Protein AF-A0A0K3AV11-F1 (afdb_monomer_lite)

Secondary structure (DSSP, 8-state):
----------TTSHHHHHHHHHHHHHHHHT-S---TT-BTTTTT--HHHHHHHHHHHHHHH-----HHHHHHT-BHHHHHHHHHHTT-----------HHHHHHHGGG----

Sequence (112 aa):
MSDQQTADVNLADADERLEIVRSVWREVLGVTDVADDVTFFDQGGDSLRLVMLVERLNQTTGRALKTIDLFRAGTVRGHSDLLRTSDNPATTGFRGTTRSDLINAARSRKPQ

pLDDT: mean 75.0, std 18.53, range [38.44, 92.88]

Radius of gyration: 15.87 Å; chains: 1; bounding box: 45×52×33 Å

Foldseek 3Di:
DDDPPPDPQPLVDLVSLLVLLQVLLCVLLVDDGFDQFDFSVNSVDDLVSLVVSQVSSCVVLVFNDDSVQCVVLRGSSSSSVCSVVRPDPDDDDPDDDDPVVVVVVVVPDDDD

Structure (mmCIF, N/CA/C/O backbone):
data_AF-A0A0K3AV11-F1
#
_entry.id   AF-A0A0K3AV11-F1
#
loop_
_atom_site.group_PDB
_atom_site.id
_atom_site.type_symbol
_atom_site.label_atom_id
_atom_site.label_alt_id
_atom_site.label_comp_id
_atom_site.label_asym_id
_atom_site.label_entity_id
_atom_site.label_seq_id
_atom_site.pdbx_PDB_ins_code
_atom_site.Cartn_x
_atom_site.Cartn_y
_atom_site.Cartn_z
_atom_site.occupancy
_atom_site.B_iso_or_equiv
_atom_site.auth_seq_id
_atom_site.auth_comp_id
_atom_site.auth_asym_id
_atom_site.auth_atom_id
_atom_site.pdbx_PDB_model_num
ATOM 1 N N . MET A 1 1 ? -23.588 17.726 -3.595 1.00 40.09 1 MET A N 1
ATOM 2 C CA . MET A 1 1 ? -23.330 16.335 -4.017 1.00 40.09 1 MET A CA 1
ATOM 3 C C . MET A 1 1 ? -22.040 15.930 -3.339 1.00 40.09 1 MET A C 1
ATOM 5 O O . MET A 1 1 ? -20.997 16.429 -3.726 1.00 40.09 1 MET A O 1
ATOM 9 N N . SER A 1 2 ? -22.180 15.484 -2.093 1.00 38.44 2 SER A N 1
ATOM 10 C CA . SER A 1 2 ? -22.071 14.070 -1.676 1.00 38.44 2 SER A CA 1
ATOM 11 C C . SER A 1 2 ? -20.632 13.863 -1.208 1.00 38.44 2 SER A C 1
ATOM 13 O O . SER A 1 2 ? -19.719 13.849 -2.016 1.00 38.44 2 SER A O 1
ATOM 15 N N . ASP A 1 3 ? -20.360 14.123 0.064 1.00 43.59 3 ASP A N 1
ATOM 16 C CA . ASP A 1 3 ? -20.477 13.172 1.182 1.00 43.59 3 ASP A CA 1
ATOM 17 C C . ASP A 1 3 ? -19.037 12.948 1.662 1.00 43.59 3 ASP A C 1
ATOM 19 O O . ASP A 1 3 ? -18.346 12.026 1.246 1.00 43.59 3 ASP A O 1
ATOM 23 N N . GLN A 1 4 ? -18.514 13.903 2.441 1.00 42.25 4 GLN A N 1
ATOM 24 C CA . GLN A 1 4 ? -17.277 13.677 3.188 1.00 42.25 4 GLN A CA 1
ATOM 25 C C . GLN A 1 4 ? -17.639 12.825 4.403 1.00 42.25 4 GLN A C 1
ATOM 27 O O . GLN A 1 4 ? -17.677 13.309 5.533 1.00 42.25 4 GLN A O 1
ATOM 32 N N . GLN A 1 5 ? -17.949 11.555 4.140 1.00 46.00 5 GLN A N 1
ATOM 33 C CA . GLN A 1 5 ? -17.945 10.512 5.145 1.00 46.00 5 GLN A CA 1
ATOM 34 C C . GLN A 1 5 ? -16.522 10.467 5.705 1.00 46.00 5 GLN A C 1
ATOM 36 O O . GLN A 1 5 ? -15.588 9.986 5.065 1.00 46.00 5 GLN A O 1
ATOM 41 N N . THR A 1 6 ? -16.336 10.999 6.909 1.00 45.69 6 THR A N 1
ATOM 42 C CA . THR A 1 6 ? -15.333 10.491 7.844 1.00 45.69 6 THR A CA 1
ATOM 43 C C . THR A 1 6 ? -15.644 9.012 8.049 1.00 45.69 6 THR A C 1
ATOM 45 O O . THR A 1 6 ? -16.402 8.648 8.946 1.00 45.69 6 THR A O 1
ATOM 48 N N . ALA A 1 7 ? -15.163 8.182 7.127 1.00 54.41 7 ALA A N 1
ATOM 49 C CA . ALA A 1 7 ? -15.247 6.743 7.211 1.00 54.41 7 ALA A CA 1
ATOM 50 C C . ALA A 1 7 ? -14.347 6.334 8.375 1.00 54.41 7 ALA A C 1
ATOM 52 O O . ALA A 1 7 ? -13.122 6.447 8.306 1.00 54.41 7 ALA A O 1
ATOM 53 N N . ASP A 1 8 ? -14.972 5.926 9.477 1.00 62.41 8 ASP A N 1
ATOM 54 C CA . ASP A 1 8 ? -14.365 4.924 10.340 1.00 62.41 8 ASP A CA 1
ATOM 55 C C . ASP A 1 8 ? -13.878 3.814 9.409 1.00 62.41 8 ASP A C 1
ATOM 57 O O . ASP A 1 8 ? -14.685 3.234 8.686 1.00 62.41 8 ASP A O 1
ATOM 61 N N . VAL A 1 9 ? -12.559 3.652 9.301 1.00 72.50 9 VAL A N 1
ATOM 62 C CA . VAL A 1 9 ? -11.947 2.745 8.330 1.00 72.50 9 VAL A CA 1
ATOM 63 C C . VAL A 1 9 ? -12.465 1.342 8.632 1.00 72.50 9 VAL A C 1
ATOM 65 O O . VAL A 1 9 ? -11.999 0.698 9.577 1.00 72.50 9 VAL A O 1
ATOM 68 N N . ASN A 1 10 ? -13.424 0.853 7.846 1.00 81.81 10 ASN A N 1
ATOM 69 C CA . ASN A 1 10 ? -14.070 -0.413 8.135 1.00 81.81 10 ASN A CA 1
ATOM 70 C C . ASN A 1 10 ? -13.240 -1.547 7.535 1.00 81.81 10 ASN A C 1
ATOM 72 O O . ASN A 1 10 ? -13.455 -2.051 6.434 1.00 81.81 10 ASN A O 1
ATOM 76 N N . LEU A 1 11 ? -12.253 -1.975 8.318 1.00 81.25 11 LEU A N 1
ATOM 77 C CA . LEU A 1 11 ? -11.363 -3.071 7.955 1.00 81.25 11 LEU A CA 1
ATOM 78 C C . LEU A 1 11 ? -12.056 -4.446 7.982 1.00 81.25 11 LEU A C 1
ATOM 80 O O . LEU A 1 11 ? -11.400 -5.437 7.659 1.00 81.25 11 LEU A O 1
ATOM 84 N N . ALA A 1 12 ? -13.334 -4.562 8.358 1.00 84.19 12 ALA A N 1
ATOM 85 C CA . ALA A 1 12 ? -14.055 -5.836 8.302 1.00 84.19 12 ALA A CA 1
ATOM 86 C C . ALA A 1 12 ? -14.442 -6.204 6.859 1.00 84.19 12 ALA A C 1
ATOM 88 O O . ALA A 1 12 ? -14.315 -7.368 6.459 1.00 84.19 12 ALA A O 1
ATOM 89 N N . ASP A 1 13 ? -14.797 -5.210 6.047 1.00 89.19 13 ASP A N 1
ATOM 90 C CA . ASP A 1 13 ? -15.214 -5.391 4.660 1.00 89.19 13 ASP A CA 1
ATOM 91 C C . ASP A 1 13 ? -14.023 -5.612 3.720 1.00 89.19 13 ASP A C 1
ATOM 93 O O . ASP A 1 13 ? -13.001 -4.925 3.771 1.00 89.19 13 ASP A O 1
ATOM 97 N N . ALA A 1 14 ? -14.124 -6.634 2.866 1.00 88.12 14 ALA A N 1
ATOM 98 C CA . ALA A 1 14 ? -13.036 -7.005 1.963 1.00 88.12 14 ALA A CA 1
ATOM 99 C C . ALA A 1 14 ? -12.815 -5.961 0.867 1.00 88.12 14 ALA A C 1
ATOM 101 O O . ALA A 1 14 ? -11.671 -5.575 0.628 1.00 88.12 14 ALA A O 1
ATOM 102 N N . ASP A 1 15 ? -13.895 -5.484 0.255 1.00 89.75 15 ASP A N 1
ATOM 103 C CA . ASP A 1 15 ? -13.861 -4.441 -0.766 1.00 89.75 15 ASP A CA 1
ATOM 104 C C . ASP A 1 15 ? -13.268 -3.135 -0.228 1.00 89.75 15 ASP A C 1
ATOM 106 O O . ASP A 1 15 ? -12.450 -2.511 -0.897 1.00 89.75 15 ASP A O 1
ATOM 110 N N . GLU A 1 16 ? -13.582 -2.765 1.015 1.00 89.56 16 GLU A N 1
ATOM 111 C CA . GLU A 1 16 ? -13.051 -1.542 1.619 1.00 89.56 16 GLU A CA 1
ATOM 112 C C . GLU A 1 16 ? -11.541 -1.636 1.873 1.00 89.56 16 GLU A C 1
ATOM 114 O O . GLU A 1 16 ? -10.783 -0.738 1.502 1.00 89.56 16 GLU A O 1
ATOM 119 N N . ARG A 1 17 ? -11.058 -2.771 2.401 1.00 90.50 17 ARG A N 1
ATOM 120 C CA . ARG A 1 17 ? -9.610 -3.016 2.524 1.00 90.50 17 ARG A CA 1
ATOM 121 C C . ARG A 1 17 ? -8.905 -3.001 1.171 1.00 90.50 17 ARG A C 1
ATOM 123 O O . ARG A 1 17 ? -7.790 -2.486 1.082 1.00 90.50 17 ARG A O 1
ATOM 130 N N . LEU A 1 18 ? -9.519 -3.582 0.139 1.00 92.31 18 LEU A N 1
ATOM 131 C CA . LEU A 1 18 ? -8.970 -3.566 -1.217 1.00 92.31 18 LEU A CA 1
ATOM 132 C C . LEU A 1 18 ? -8.857 -2.134 -1.737 1.00 92.31 18 LEU A C 1
ATOM 134 O O . LEU A 1 18 ? -7.788 -1.756 -2.208 1.00 92.31 18 LEU A O 1
ATOM 138 N N . GLU A 1 19 ? -9.900 -1.320 -1.588 1.00 91.31 19 GLU A N 1
ATOM 139 C CA . GLU A 1 19 ? -9.894 0.081 -2.014 1.00 91.31 19 GLU A CA 1
ATOM 140 C C . GLU A 1 19 ? -8.824 0.910 -1.298 1.00 91.31 19 GLU A C 1
ATOM 142 O O . GLU A 1 19 ? -8.105 1.673 -1.948 1.00 91.31 19 GLU A O 1
ATOM 147 N N . ILE A 1 20 ? -8.638 0.709 0.010 1.00 91.38 20 ILE A N 1
ATOM 148 C CA . ILE A 1 20 ? -7.565 1.362 0.774 1.00 91.38 20 ILE A CA 1
ATOM 149 C C . ILE A 1 20 ? -6.200 0.994 0.190 1.00 91.38 20 ILE A C 1
ATOM 151 O O . ILE A 1 20 ? -5.392 1.875 -0.112 1.00 91.38 20 ILE A O 1
ATOM 155 N N . VAL A 1 21 ? -5.940 -0.300 -0.019 1.00 91.81 21 VAL A N 1
ATOM 156 C CA . VAL A 1 21 ? -4.666 -0.762 -0.587 1.00 91.81 21 VAL A CA 1
ATOM 157 C C . VAL A 1 21 ? -4.469 -0.216 -2.001 1.00 91.81 21 VAL A C 1
ATOM 159 O O . VAL A 1 21 ? -3.398 0.321 -2.285 1.00 91.81 21 VAL A O 1
ATOM 162 N N . ARG A 1 22 ? -5.487 -0.289 -2.869 1.00 92.88 22 ARG A N 1
ATOM 163 C CA . ARG A 1 22 ? -5.445 0.253 -4.237 1.00 92.88 22 ARG A CA 1
ATOM 164 C C . ARG A 1 22 ? -5.145 1.749 -4.223 1.00 92.88 22 ARG A C 1
ATOM 166 O O . ARG A 1 22 ? -4.305 2.195 -4.997 1.00 92.88 22 ARG A O 1
ATOM 173 N N . SER A 1 23 ? -5.779 2.520 -3.338 1.00 91.69 23 SER A N 1
ATOM 174 C CA . SER A 1 23 ? -5.536 3.961 -3.216 1.00 91.69 23 SER A CA 1
ATOM 175 C C . SER A 1 23 ? -4.080 4.257 -2.869 1.00 91.69 23 SER A C 1
ATOM 177 O O . SER A 1 23 ? -3.425 5.025 -3.574 1.00 91.69 23 SER A O 1
ATOM 179 N N . VAL A 1 24 ? -3.531 3.585 -1.853 1.00 92.06 24 VAL A N 1
ATOM 180 C CA . VAL A 1 24 ? -2.135 3.805 -1.454 1.00 92.06 24 VAL A CA 1
ATOM 181 C C . VAL A 1 24 ? -1.163 3.336 -2.543 1.00 92.06 24 VAL A C 1
ATOM 183 O O . VAL A 1 24 ? -0.159 3.999 -2.798 1.00 92.06 24 VAL A O 1
ATOM 186 N N . TRP A 1 25 ? -1.459 2.235 -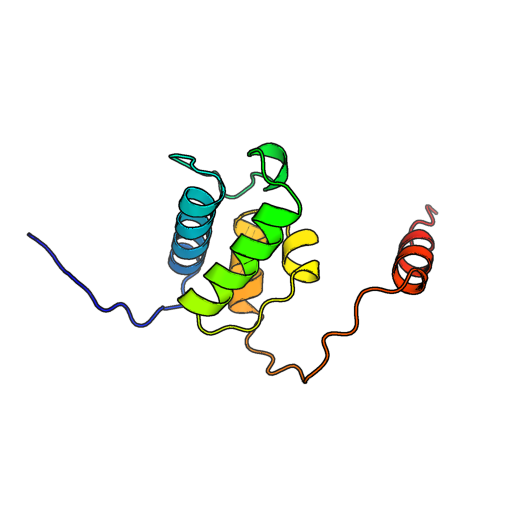3.240 1.00 92.31 25 TRP A N 1
ATOM 187 C CA . TRP A 1 25 ? -0.665 1.792 -4.390 1.00 92.31 25 TRP A CA 1
ATOM 188 C C . TRP A 1 25 ? -0.651 2.829 -5.511 1.00 92.31 25 TRP A C 1
ATOM 190 O O . TRP A 1 25 ? 0.423 3.141 -6.023 1.00 92.31 25 TRP A O 1
ATOM 200 N N . ARG A 1 26 ? -1.812 3.397 -5.860 1.00 91.62 26 ARG A N 1
ATOM 201 C CA . ARG A 1 26 ? -1.930 4.459 -6.870 1.00 91.62 26 ARG A CA 1
ATOM 202 C C . ARG A 1 26 ? -1.074 5.670 -6.507 1.00 91.62 26 ARG A C 1
ATOM 204 O O . ARG A 1 26 ? -0.350 6.179 -7.357 1.00 91.62 26 ARG A O 1
ATOM 211 N N . GLU A 1 27 ? -1.074 6.076 -5.240 1.00 89.94 27 GLU A N 1
ATOM 212 C CA . GLU A 1 27 ? -0.248 7.188 -4.754 1.00 89.94 27 GLU A CA 1
ATOM 213 C C . GLU A 1 27 ? 1.260 6.892 -4.775 1.00 89.94 27 GLU A C 1
ATOM 215 O O . GLU A 1 27 ? 2.055 7.761 -5.128 1.00 89.94 27 GLU A O 1
ATOM 220 N N . VAL A 1 28 ? 1.672 5.680 -4.393 1.00 90.69 28 VAL A N 1
ATOM 221 C CA . VAL A 1 28 ? 3.093 5.299 -4.287 1.00 90.69 28 VAL A CA 1
ATOM 222 C C . VAL A 1 28 ? 3.715 4.997 -5.652 1.00 90.69 28 VAL A C 1
ATOM 224 O O . VAL A 1 28 ? 4.874 5.338 -5.902 1.00 90.69 28 VAL A O 1
ATOM 227 N N . LEU A 1 29 ? 2.963 4.333 -6.528 1.00 88.50 29 LEU A N 1
ATOM 228 C CA . LEU A 1 29 ? 3.411 3.946 -7.866 1.00 88.50 29 LEU A CA 1
ATOM 229 C C . LEU A 1 29 ? 3.137 5.038 -8.908 1.00 88.50 29 LEU A C 1
ATOM 231 O O . LEU A 1 29 ? 3.769 5.039 -9.960 1.00 88.50 29 LEU A O 1
ATOM 235 N N . GLY A 1 30 ? 2.232 5.978 -8.620 1.00 88.31 30 GLY A N 1
ATOM 236 C CA . GLY A 1 30 ? 1.823 7.021 -9.562 1.00 88.31 30 GLY A CA 1
ATOM 237 C C . GLY A 1 30 ? 0.981 6.484 -10.723 1.00 88.31 30 GLY A C 1
ATOM 238 O O . GLY A 1 30 ? 1.058 7.015 -11.829 1.00 88.31 30 GLY A O 1
ATOM 239 N N . VAL A 1 31 ? 0.210 5.418 -10.492 1.00 87.94 31 VAL A N 1
ATOM 240 C CA . VAL A 1 31 ? -0.628 4.753 -11.505 1.00 87.94 31 VAL A CA 1
ATOM 241 C C . VAL A 1 31 ? -2.105 5.096 -11.322 1.00 87.94 31 VAL A C 1
ATOM 243 O O . VAL A 1 31 ? -2.546 5.439 -10.226 1.00 87.94 31 VAL A O 1
ATOM 246 N N . THR A 1 32 ? -2.883 5.014 -12.403 1.00 83.31 32 THR A N 1
ATOM 247 C CA . THR A 1 32 ? -4.313 5.371 -12.393 1.00 83.31 32 THR A CA 1
ATOM 248 C C . THR A 1 32 ? -5.206 4.235 -11.906 1.00 83.31 32 THR A C 1
ATOM 250 O O . THR A 1 32 ? -6.216 4.507 -11.266 1.00 83.31 32 THR A O 1
ATOM 253 N N . ASP A 1 33 ? -4.833 2.985 -12.179 1.00 82.94 33 ASP A N 1
ATOM 254 C CA . ASP A 1 33 ? -5.591 1.791 -11.802 1.00 82.94 33 ASP A CA 1
ATOM 255 C C . ASP A 1 33 ? -4.638 0.642 -11.446 1.00 82.94 33 ASP A C 1
ATOM 257 O O . ASP A 1 33 ? -3.514 0.590 -11.951 1.00 82.94 33 ASP A O 1
ATOM 261 N N . VAL A 1 34 ? -5.072 -0.245 -10.549 1.00 87.94 34 VAL A N 1
ATOM 262 C CA . VAL A 1 34 ? -4.301 -1.406 -10.089 1.00 87.94 34 VAL A CA 1
ATOM 263 C C . VAL A 1 34 ? -5.242 -2.593 -9.936 1.00 87.94 34 VAL A C 1
ATOM 265 O O . VAL A 1 34 ? -6.204 -2.533 -9.173 1.00 87.94 34 VAL A O 1
ATOM 268 N N . ALA A 1 35 ? -4.914 -3.697 -10.607 1.00 88.19 35 ALA A N 1
ATOM 269 C CA . ALA A 1 35 ? -5.650 -4.949 -10.477 1.00 88.19 35 ALA A CA 1
ATOM 270 C C . ALA A 1 35 ? -5.336 -5.683 -9.159 1.00 88.19 35 ALA A C 1
ATOM 272 O O . ALA A 1 35 ? -4.239 -5.606 -8.616 1.00 88.19 35 ALA A O 1
ATOM 273 N N . ASP A 1 36 ? -6.284 -6.477 -8.674 1.00 87.44 36 ASP A N 1
ATOM 274 C CA . ASP A 1 36 ? -6.198 -7.135 -7.359 1.00 87.44 36 ASP A CA 1
ATOM 275 C C . ASP A 1 36 ? -5.119 -8.212 -7.262 1.00 87.44 36 ASP A C 1
ATOM 277 O O . ASP A 1 36 ? -4.508 -8.443 -6.212 1.00 87.44 36 ASP A O 1
ATOM 281 N N . ASP A 1 37 ? -4.904 -8.873 -8.390 1.00 86.25 37 ASP A N 1
ATOM 282 C CA . ASP A 1 37 ? -4.036 -10.031 -8.546 1.00 86.25 37 ASP A CA 1
ATOM 283 C C . ASP A 1 37 ? -2.681 -9.650 -9.169 1.00 86.25 37 ASP A C 1
ATOM 285 O O . ASP A 1 37 ? -1.856 -10.519 -9.453 1.00 86.25 37 ASP A O 1
ATOM 289 N N . VAL A 1 38 ? -2.423 -8.348 -9.358 1.00 86.94 38 VAL A N 1
ATOM 290 C CA . VAL A 1 38 ? -1.144 -7.857 -9.877 1.00 86.94 38 VAL A CA 1
ATOM 291 C C . VAL A 1 38 ? -0.096 -7.768 -8.779 1.00 86.94 38 VAL A C 1
ATOM 293 O O . VAL A 1 38 ? -0.398 -7.473 -7.621 1.00 86.94 38 VAL A O 1
ATOM 296 N N . THR A 1 39 ? 1.159 -8.005 -9.152 1.00 86.19 39 THR A N 1
ATOM 297 C CA . THR A 1 39 ? 2.277 -7.931 -8.209 1.00 86.19 39 THR A CA 1
ATOM 298 C C . THR A 1 39 ? 2.842 -6.511 -8.165 1.00 86.19 39 THR A C 1
ATOM 300 O O . THR A 1 39 ? 2.980 -5.867 -9.201 1.00 86.19 39 THR A O 1
ATOM 303 N N . PHE A 1 40 ? 3.248 -6.035 -6.988 1.00 85.62 40 PHE A N 1
ATOM 304 C CA . PHE A 1 40 ? 3.791 -4.684 -6.792 1.00 85.62 40 PHE A CA 1
ATOM 305 C C . PHE A 1 40 ? 4.984 -4.392 -7.710 1.00 85.62 40 PHE A C 1
ATOM 307 O O . PHE A 1 40 ? 5.074 -3.327 -8.313 1.00 85.62 40 PHE A O 1
ATOM 314 N N . PHE A 1 41 ? 5.872 -5.374 -7.865 1.00 84.06 41 PHE A N 1
ATOM 315 C CA . PHE A 1 41 ? 7.056 -5.271 -8.720 1.00 84.06 41 PHE A CA 1
ATOM 316 C C . PHE A 1 41 ? 6.719 -5.218 -10.215 1.00 84.06 41 PHE A C 1
ATOM 318 O O . PHE A 1 41 ? 7.434 -4.572 -10.976 1.00 84.06 41 PHE A O 1
ATOM 325 N N . ASP A 1 42 ? 5.625 -5.859 -10.631 1.00 84.25 42 ASP A N 1
ATOM 326 C CA . ASP A 1 42 ? 5.157 -5.849 -12.023 1.00 84.25 42 ASP A CA 1
ATOM 327 C C . ASP A 1 42 ? 4.610 -4.466 -12.416 1.00 84.25 42 ASP A C 1
ATOM 329 O O . ASP A 1 42 ? 4.794 -4.003 -13.536 1.00 84.25 42 ASP A O 1
ATOM 333 N N . GLN A 1 43 ? 4.045 -3.743 -11.445 1.00 84.62 43 GLN A N 1
ATOM 334 C CA . GLN A 1 43 ? 3.571 -2.364 -11.601 1.00 84.62 43 GLN A CA 1
ATOM 335 C C . GLN A 1 43 ? 4.677 -1.301 -11.451 1.00 84.62 43 GLN A C 1
ATOM 337 O O . GLN A 1 43 ? 4.388 -0.117 -11.294 1.00 84.62 43 GLN A O 1
ATOM 342 N N . GLY A 1 44 ? 5.956 -1.695 -11.483 1.00 80.50 44 GLY A N 1
ATOM 343 C CA . GLY A 1 44 ? 7.089 -0.768 -11.348 1.00 80.50 44 GLY A CA 1
ATOM 344 C C . GLY A 1 44 ? 7.438 -0.400 -9.900 1.00 80.50 44 GLY A C 1
ATOM 345 O O . GLY A 1 44 ? 8.132 0.595 -9.645 1.00 80.50 44 GLY A O 1
ATOM 346 N N . GLY A 1 45 ? 6.957 -1.195 -8.945 1.00 83.50 45 GLY A N 1
AT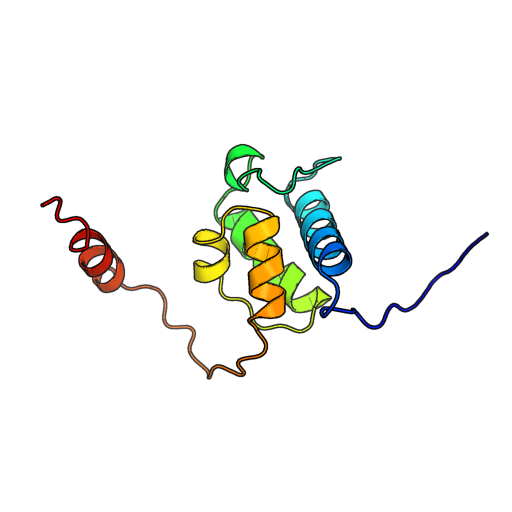OM 347 C CA . GLY A 1 45 ? 7.334 -1.110 -7.545 1.00 83.50 45 GLY A CA 1
ATOM 348 C C . GLY A 1 45 ? 8.761 -1.595 -7.294 1.00 83.50 45 GLY A C 1
ATOM 349 O O . GLY A 1 45 ? 9.227 -2.575 -7.869 1.00 83.50 45 GLY A O 1
ATOM 350 N N . ASP A 1 46 ? 9.456 -0.914 -6.392 1.00 85.88 46 ASP A N 1
ATOM 351 C CA . ASP A 1 46 ? 10.805 -1.252 -5.945 1.00 85.88 46 ASP A CA 1
ATOM 352 C C . ASP A 1 46 ? 10.871 -1.273 -4.411 1.00 85.88 46 ASP A C 1
ATOM 354 O O . ASP A 1 46 ? 9.908 -0.922 -3.726 1.00 85.88 46 ASP A O 1
ATOM 358 N N . SER A 1 47 ? 12.008 -1.689 -3.853 1.00 84.00 47 SER A N 1
ATOM 359 C CA . SER A 1 47 ? 12.185 -1.816 -2.402 1.00 84.00 47 SER A CA 1
ATOM 360 C C . SER A 1 47 ? 11.922 -0.518 -1.631 1.00 84.00 47 SER A C 1
ATOM 362 O O . SER A 1 47 ? 11.382 -0.578 -0.529 1.00 84.00 47 SER A O 1
ATOM 364 N N . LEU A 1 48 ? 12.278 0.649 -2.180 1.00 87.38 48 LEU A N 1
ATOM 365 C CA . LEU A 1 48 ? 12.043 1.941 -1.531 1.00 87.38 48 LEU A CA 1
ATOM 366 C C . LEU A 1 48 ? 10.551 2.276 -1.539 1.00 87.38 48 LEU A C 1
ATOM 368 O O . LEU A 1 48 ? 9.992 2.634 -0.502 1.00 87.38 48 LEU A O 1
ATOM 372 N N . ARG A 1 49 ? 9.888 2.090 -2.684 1.00 89.12 49 ARG A N 1
ATOM 373 C CA . ARG A 1 49 ? 8.434 2.272 -2.793 1.00 89.12 49 ARG A CA 1
ATOM 374 C C . ARG A 1 49 ? 7.663 1.311 -1.894 1.00 89.12 49 ARG A C 1
ATOM 376 O O . ARG A 1 49 ? 6.661 1.705 -1.310 1.00 89.12 49 ARG A O 1
ATOM 383 N N . LEU A 1 50 ? 8.147 0.083 -1.718 1.00 86.06 50 LEU A N 1
ATOM 384 C CA . LEU A 1 50 ? 7.536 -0.878 -0.803 1.00 86.06 50 LEU A CA 1
ATOM 385 C C . LEU A 1 50 ? 7.615 -0.396 0.653 1.00 86.06 50 LEU A C 1
ATOM 387 O O . LEU A 1 50 ? 6.641 -0.508 1.389 1.00 86.06 50 LEU A O 1
ATOM 391 N N . VAL A 1 51 ? 8.744 0.182 1.072 1.00 87.75 51 VAL A N 1
ATOM 392 C CA . VAL A 1 51 ? 8.876 0.783 2.411 1.00 87.75 51 VAL A CA 1
ATOM 393 C C . VAL A 1 51 ? 7.904 1.955 2.582 1.00 87.75 51 VAL A C 1
ATOM 395 O O . VAL A 1 51 ? 7.206 2.018 3.593 1.00 87.75 51 VAL A O 1
ATOM 398 N N . MET A 1 52 ? 7.787 2.829 1.577 1.00 90.31 52 MET A N 1
ATOM 399 C CA . MET A 1 52 ? 6.820 3.937 1.586 1.00 90.31 52 MET A CA 1
ATOM 400 C C . MET A 1 52 ? 5.366 3.446 1.645 1.00 90.31 52 MET A C 1
ATOM 402 O O . MET A 1 52 ? 4.542 4.034 2.344 1.00 90.31 52 MET A O 1
ATOM 406 N N . LEU A 1 53 ? 5.052 2.354 0.942 1.00 90.62 53 LEU A N 1
ATOM 407 C CA . LEU A 1 53 ? 3.738 1.714 0.962 1.00 90.62 53 LEU A CA 1
ATOM 408 C C . LEU A 1 53 ? 3.375 1.221 2.369 1.00 90.62 53 LEU A C 1
ATOM 410 O O . LEU A 1 53 ? 2.274 1.497 2.838 1.00 90.62 53 LEU A O 1
ATOM 414 N N . VAL A 1 54 ? 4.298 0.536 3.056 1.00 89.31 54 VAL A N 1
ATOM 415 C CA . VAL A 1 54 ? 4.096 0.074 4.444 1.00 89.31 54 VAL A CA 1
ATOM 416 C C . VAL A 1 54 ? 3.791 1.249 5.363 1.00 89.31 54 VAL A C 1
ATOM 418 O O . VAL A 1 54 ? 2.838 1.203 6.136 1.00 89.31 54 VAL A O 1
ATOM 421 N N . GLU A 1 55 ? 4.597 2.304 5.279 1.00 89.38 55 GLU A N 1
ATOM 422 C CA . GLU A 1 55 ? 4.468 3.4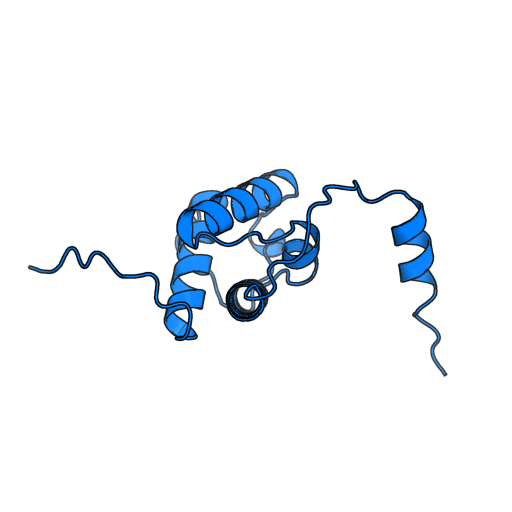64 6.155 1.00 89.38 55 GLU A CA 1
ATOM 423 C C . GLU A 1 55 ? 3.131 4.186 5.953 1.00 89.38 55 GLU A C 1
ATOM 425 O O . GLU A 1 55 ? 2.488 4.580 6.926 1.00 89.38 55 GLU A O 1
ATOM 430 N N . ARG A 1 56 ? 2.674 4.307 4.702 1.00 90.56 56 ARG A N 1
ATOM 431 C CA . ARG A 1 56 ? 1.371 4.899 4.378 1.00 90.56 56 ARG A CA 1
ATOM 432 C C . ARG A 1 56 ? 0.207 4.026 4.820 1.00 90.56 56 ARG A C 1
ATOM 434 O O . ARG A 1 56 ? -0.699 4.539 5.462 1.00 90.56 56 ARG A O 1
ATOM 441 N N . LEU A 1 57 ? 0.244 2.721 4.548 1.00 89.94 57 LEU A N 1
ATOM 442 C CA . LEU A 1 57 ? -0.803 1.803 5.006 1.00 89.94 57 LEU A CA 1
ATOM 443 C C . LEU A 1 57 ? -0.937 1.836 6.530 1.00 89.94 57 LEU A C 1
ATOM 445 O O . LEU A 1 57 ? -2.045 1.957 7.039 1.00 89.94 57 LEU A O 1
ATOM 449 N N . ASN A 1 58 ? 0.184 1.824 7.254 1.00 88.75 58 ASN A N 1
ATOM 450 C CA . ASN A 1 58 ? 0.190 1.920 8.711 1.00 88.75 58 ASN A CA 1
ATOM 451 C C . ASN A 1 58 ? -0.435 3.227 9.216 1.00 88.75 58 ASN A C 1
ATOM 453 O O . ASN A 1 58 ? -1.203 3.201 10.175 1.00 88.75 58 ASN A O 1
ATOM 457 N N . GLN A 1 59 ? -0.147 4.357 8.563 1.00 87.44 59 GLN A N 1
ATOM 458 C CA . GLN A 1 59 ? -0.745 5.654 8.898 1.00 87.44 59 GLN A CA 1
ATOM 459 C C . GLN A 1 59 ? -2.245 5.707 8.587 1.00 87.44 59 GLN A C 1
ATOM 461 O O . GLN A 1 59 ? -3.012 6.213 9.401 1.00 87.44 59 GLN A O 1
ATOM 466 N N . THR A 1 60 ? -2.671 5.172 7.441 1.00 87.56 60 THR A N 1
ATOM 467 C CA . THR A 1 60 ? -4.075 5.193 7.011 1.00 87.56 60 THR A CA 1
ATOM 468 C C . THR A 1 60 ? -4.945 4.260 7.845 1.00 87.56 60 THR A C 1
ATOM 470 O O . THR A 1 60 ? -6.050 4.630 8.221 1.00 87.56 60 THR A O 1
ATOM 473 N N . THR A 1 61 ? -4.467 3.050 8.147 1.00 85.25 61 THR A N 1
ATOM 474 C CA . THR A 1 61 ? -5.270 2.035 8.845 1.00 85.25 61 THR A CA 1
ATOM 475 C C . THR A 1 61 ? -4.994 1.969 10.345 1.00 85.25 61 THR A C 1
ATOM 477 O O . THR A 1 61 ? -5.611 1.161 11.036 1.00 85.25 61 THR A O 1
ATOM 480 N N . GLY A 1 62 ? -4.011 2.722 10.851 1.00 84.12 62 GLY A N 1
ATOM 481 C CA . GLY A 1 62 ? -3.559 2.647 12.245 1.00 84.12 62 GLY A CA 1
ATOM 482 C C . GLY A 1 62 ? -2.970 1.285 12.638 1.00 84.12 62 GLY A C 1
ATOM 483 O O . GLY A 1 62 ? -2.929 0.947 13.820 1.00 84.12 62 GLY A O 1
ATOM 484 N N . ARG A 1 63 ? -2.554 0.467 11.660 1.00 83.12 63 ARG A N 1
ATOM 485 C CA . ARG A 1 63 ? -2.004 -0.882 11.887 1.00 83.12 63 ARG A CA 1
ATOM 486 C C . ARG A 1 63 ? -0.475 -0.846 11.883 1.00 83.12 63 ARG A C 1
ATOM 488 O O . ARG A 1 63 ? 0.139 0.105 11.415 1.00 83.12 63 ARG A O 1
ATOM 495 N N . ALA A 1 64 ? 0.142 -1.907 12.398 1.00 82.56 64 ALA A N 1
ATOM 496 C CA . ALA A 1 64 ? 1.594 -2.084 12.413 1.00 82.56 64 ALA A CA 1
ATOM 497 C C . ALA A 1 64 ? 2.016 -3.219 11.465 1.00 82.56 64 ALA A C 1
ATOM 499 O O . ALA A 1 64 ? 2.465 -4.282 11.897 1.00 82.56 64 ALA A O 1
ATOM 500 N N . LEU A 1 65 ? 1.847 -3.006 10.159 1.00 84.94 65 LEU A N 1
ATOM 501 C CA . LEU A 1 65 ? 2.289 -3.945 9.131 1.00 84.94 65 LEU A CA 1
ATOM 502 C C . LEU A 1 65 ? 3.816 -3.983 9.052 1.00 84.94 65 LEU A C 1
ATOM 504 O O . LEU A 1 65 ? 4.489 -2.953 9.171 1.00 84.94 65 LEU A O 1
ATOM 508 N N . LYS A 1 66 ? 4.368 -5.171 8.790 1.00 83.75 66 LYS A N 1
ATOM 509 C CA . LYS A 1 66 ? 5.806 -5.360 8.574 1.00 83.75 66 LYS A CA 1
ATOM 510 C C . LYS A 1 66 ? 6.110 -5.394 7.085 1.00 83.75 66 LYS A C 1
ATOM 512 O O . LYS A 1 66 ? 5.437 -6.073 6.315 1.00 83.75 66 LYS A O 1
ATOM 517 N N . THR A 1 67 ? 7.213 -4.764 6.689 1.00 84.56 67 THR A N 1
ATOM 518 C CA . THR A 1 67 ? 7.690 -4.775 5.297 1.00 84.56 67 THR A CA 1
ATOM 519 C C . THR A 1 67 ? 7.888 -6.187 4.749 1.00 84.56 67 THR A C 1
ATOM 521 O O . THR A 1 67 ? 7.600 -6.431 3.583 1.00 84.56 67 THR A O 1
ATOM 524 N N . ILE A 1 68 ? 8.336 -7.134 5.582 1.00 82.94 68 ILE A N 1
ATOM 525 C CA . ILE A 1 68 ? 8.522 -8.529 5.163 1.00 82.94 68 ILE A CA 1
ATOM 526 C C . ILE A 1 68 ? 7.198 -9.222 4.819 1.00 82.94 68 ILE A C 1
ATOM 528 O O . ILE A 1 68 ? 7.175 -10.059 3.920 1.00 82.94 68 ILE A O 1
ATOM 532 N N . ASP A 1 69 ? 6.107 -8.864 5.497 1.00 86.25 69 ASP A N 1
ATOM 533 C CA . ASP A 1 69 ? 4.790 -9.442 5.241 1.00 86.25 69 ASP A CA 1
ATOM 534 C C . ASP A 1 69 ? 4.239 -8.908 3.918 1.00 86.25 69 ASP A C 1
ATOM 536 O O . ASP A 1 69 ? 3.824 -9.701 3.077 1.00 86.25 69 ASP A O 1
ATOM 540 N N . LEU A 1 70 ? 4.355 -7.597 3.666 1.00 84.94 70 LEU A N 1
ATOM 541 C CA . LEU A 1 70 ? 3.993 -6.996 2.373 1.00 84.94 70 LEU A CA 1
ATOM 542 C C . LEU A 1 70 ? 4.835 -7.555 1.222 1.00 84.94 70 LEU A C 1
ATOM 544 O O . LEU A 1 70 ? 4.316 -7.850 0.150 1.00 84.94 70 LEU A O 1
ATOM 548 N N . PHE A 1 71 ? 6.137 -7.750 1.450 1.00 84.75 71 PHE A N 1
ATOM 549 C CA . PHE A 1 71 ? 7.021 -8.351 0.453 1.00 84.75 71 PHE A CA 1
ATOM 550 C C . PHE A 1 71 ? 6.592 -9.782 0.096 1.00 84.75 71 PHE A C 1
ATOM 552 O O . PHE A 1 71 ? 6.622 -10.163 -1.072 1.00 84.75 71 PHE A O 1
ATOM 559 N N . ARG A 1 72 ? 6.186 -10.584 1.093 1.00 83.81 72 ARG A N 1
ATOM 560 C CA . ARG A 1 72 ? 5.667 -11.946 0.876 1.00 83.81 72 ARG A CA 1
ATOM 561 C C . ARG A 1 72 ? 4.315 -11.924 0.171 1.00 83.81 72 ARG A C 1
ATOM 563 O O . ARG A 1 72 ? 4.086 -12.721 -0.734 1.00 83.81 72 ARG A O 1
ATOM 570 N N . ALA A 1 73 ? 3.437 -11.021 0.584 1.00 83.00 73 ALA A N 1
ATOM 571 C CA . ALA A 1 73 ? 2.099 -10.855 0.050 1.00 83.00 73 ALA A CA 1
ATOM 572 C C . ALA A 1 73 ? 2.101 -9.827 -1.089 1.00 83.00 73 ALA A C 1
ATOM 574 O O . ALA A 1 73 ? 1.366 -8.854 -1.035 1.00 83.00 73 ALA A O 1
ATOM 575 N N . GLY A 1 74 ? 2.928 -10.035 -2.118 1.00 85.00 74 GLY A N 1
ATOM 576 C CA . GLY A 1 74 ? 3.247 -9.037 -3.149 1.00 85.00 74 GLY A CA 1
ATOM 577 C C . GLY A 1 74 ? 2.092 -8.540 -4.032 1.00 85.00 74 GLY A C 1
ATOM 578 O O . GLY A 1 74 ? 2.362 -7.789 -4.963 1.00 85.00 74 GLY A O 1
ATOM 579 N N . THR A 1 75 ? 0.841 -8.932 -3.775 1.00 90.75 75 THR A N 1
ATOM 580 C CA . THR A 1 75 ? -0.359 -8.538 -4.532 1.00 90.75 75 THR A CA 1
ATOM 581 C C . THR A 1 75 ? -1.320 -7.708 -3.693 1.00 90.75 75 THR A C 1
ATOM 583 O O . THR A 1 75 ? -1.341 -7.838 -2.469 1.00 90.75 75 THR A O 1
ATOM 586 N N . VAL A 1 76 ? -2.163 -6.893 -4.327 1.00 90.19 76 VAL A N 1
ATOM 587 C CA . VAL A 1 76 ? -3.166 -6.065 -3.630 1.00 90.19 76 VAL A CA 1
ATOM 588 C C . VAL A 1 76 ? -4.077 -6.909 -2.733 1.00 90.19 76 VAL A C 1
ATOM 590 O O . VAL A 1 76 ? -4.264 -6.561 -1.564 1.00 90.19 76 VAL A O 1
ATOM 593 N N . ARG A 1 77 ? -4.566 -8.066 -3.212 1.00 89.88 77 ARG A N 1
ATOM 594 C CA . ARG A 1 77 ? -5.325 -9.003 -2.357 1.00 89.88 77 ARG A CA 1
ATOM 595 C C . ARG A 1 77 ? -4.526 -9.439 -1.140 1.00 89.88 77 ARG A C 1
ATOM 597 O O . ARG A 1 77 ? -5.054 -9.407 -0.031 1.00 89.88 77 ARG A O 1
ATOM 604 N N . GLY A 1 78 ? -3.265 -9.820 -1.333 1.00 89.44 78 GLY A N 1
ATOM 605 C CA . GLY A 1 78 ? -2.396 -10.255 -0.243 1.00 89.44 78 GLY A CA 1
ATOM 606 C C . GLY A 1 78 ? -2.238 -9.176 0.829 1.00 89.44 78 GLY A C 1
ATOM 607 O O . GLY A 1 78 ? -2.415 -9.445 2.013 1.00 89.44 78 GLY A O 1
ATOM 608 N N . HIS A 1 79 ? -2.007 -7.933 0.412 1.00 90.44 79 HIS A N 1
ATOM 609 C CA . HIS A 1 79 ? -1.934 -6.778 1.306 1.00 90.44 79 HIS A CA 1
ATOM 610 C C . HIS A 1 79 ? -3.252 -6.542 2.061 1.00 90.44 79 HIS A C 1
ATOM 612 O O . HIS A 1 79 ? -3.241 -6.278 3.264 1.00 90.44 79 HIS A O 1
ATOM 618 N N . SER A 1 80 ? -4.395 -6.675 1.381 1.00 91.19 80 SER A N 1
ATOM 619 C CA . SER A 1 80 ? -5.714 -6.513 2.004 1.00 91.19 80 SER A CA 1
ATOM 620 C C . SER A 1 80 ? -6.009 -7.589 3.059 1.00 91.19 80 SER A C 1
ATOM 622 O O . SER A 1 80 ? -6.668 -7.309 4.061 1.00 91.19 80 SER A O 1
ATOM 624 N N . ASP A 1 81 ? -5.503 -8.813 2.882 1.00 89.75 81 ASP A N 1
ATOM 625 C CA . ASP A 1 81 ? -5.650 -9.876 3.881 1.00 89.75 81 ASP A CA 1
ATOM 626 C C . ASP A 1 81 ? -4.742 -9.633 5.094 1.00 89.75 81 ASP A C 1
ATOM 628 O O . ASP A 1 81 ? -5.162 -9.844 6.233 1.00 89.75 81 ASP A O 1
ATOM 632 N N . LEU A 1 82 ? -3.548 -9.064 4.887 1.00 87.81 82 LEU A N 1
ATOM 633 C CA . LEU A 1 82 ? -2.695 -8.634 5.999 1.00 87.81 82 LEU A CA 1
ATOM 634 C C . LEU A 1 82 ? -3.394 -7.596 6.878 1.00 87.81 82 LEU A C 1
ATOM 636 O O . LEU A 1 82 ? -3.306 -7.683 8.102 1.00 87.81 82 LEU A O 1
ATOM 640 N N . LEU A 1 83 ? -4.136 -6.657 6.289 1.00 87.75 83 LEU A N 1
ATOM 641 C CA . LEU A 1 83 ? -4.923 -5.676 7.043 1.00 87.75 83 LEU A CA 1
ATOM 642 C C . LEU A 1 83 ? -6.009 -6.325 7.915 1.00 87.75 83 LEU A C 1
ATOM 644 O O . LEU A 1 83 ? -6.271 -5.837 9.013 1.00 87.75 83 LEU A O 1
ATOM 648 N N . ARG A 1 84 ? -6.591 -7.446 7.469 1.00 86.75 84 ARG A N 1
ATOM 649 C CA . ARG A 1 84 ? -7.558 -8.242 8.244 1.00 86.75 84 ARG A CA 1
ATOM 650 C C . ARG A 1 84 ? -6.889 -8.993 9.397 1.00 86.75 84 ARG A C 1
ATOM 652 O O . ARG A 1 84 ? -7.427 -9.047 10.497 1.00 86.75 84 ARG A O 1
ATOM 659 N N . THR A 1 85 ? -5.724 -9.589 9.144 1.00 76.19 85 THR A N 1
ATOM 660 C CA . THR A 1 85 ? -5.002 -10.431 10.115 1.00 76.19 85 THR A CA 1
ATOM 661 C C . THR A 1 85 ? -4.197 -9.632 11.144 1.00 76.19 85 THR A C 1
ATOM 663 O O . THR A 1 85 ? -3.902 -10.151 12.221 1.00 76.19 85 THR A O 1
ATOM 666 N N . SER A 1 86 ? -3.876 -8.365 10.872 1.00 64.25 86 SER A N 1
ATOM 667 C CA . SER A 1 86 ? -3.063 -7.501 11.752 1.00 64.25 86 SER A CA 1
ATOM 668 C C . SER A 1 86 ? -3.766 -7.056 13.041 1.00 64.25 86 SER A C 1
ATOM 670 O O . SER A 1 86 ? -3.350 -6.097 13.688 1.00 64.25 86 SER A O 1
ATOM 672 N N . ASP A 1 87 ? -4.810 -7.772 13.449 1.00 54.19 87 ASP A N 1
ATOM 673 C CA . ASP A 1 87 ? -5.363 -7.728 14.799 1.00 54.19 87 ASP A CA 1
ATOM 674 C C . ASP A 1 87 ? -4.434 -8.322 15.861 1.00 54.19 87 ASP A C 1
ATOM 676 O O . ASP A 1 87 ? -4.723 -8.250 17.047 1.00 54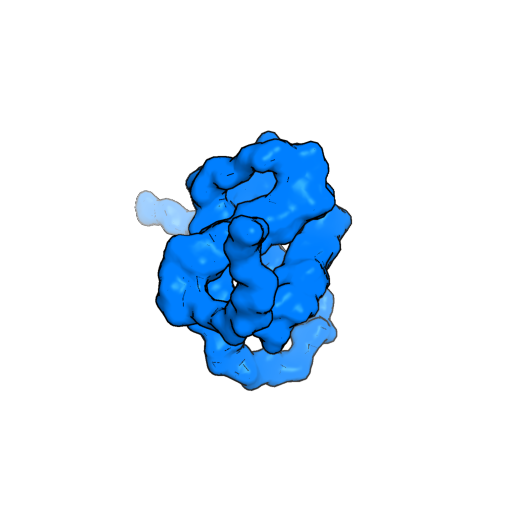.19 87 ASP A O 1
ATOM 680 N N . ASN A 1 88 ? -3.279 -8.866 15.474 1.00 45.34 88 ASN A N 1
ATOM 681 C CA . ASN A 1 88 ? -2.298 -9.311 16.449 1.00 45.34 88 ASN A CA 1
ATOM 682 C C . ASN A 1 88 ? -1.473 -8.115 16.974 1.00 45.34 88 ASN A C 1
ATOM 684 O O . ASN A 1 88 ? -0.665 -7.573 16.210 1.00 45.34 88 ASN A O 1
ATOM 688 N N . PRO A 1 89 ? -1.594 -7.717 18.259 1.00 42.28 89 PRO A N 1
ATOM 689 C CA . PRO A 1 89 ? -0.702 -6.749 18.890 1.00 42.28 89 PRO A CA 1
ATOM 690 C C . PRO A 1 89 ? 0.671 -7.399 19.122 1.00 42.28 89 PRO A C 1
ATOM 692 O O . PRO A 1 89 ? 1.091 -7.663 20.247 1.00 42.28 89 PRO A O 1
ATOM 695 N N . ALA A 1 90 ? 1.390 -7.712 18.049 1.00 43.44 90 ALA A N 1
ATOM 696 C CA . ALA A 1 90 ? 2.687 -8.352 18.146 1.00 43.44 90 ALA A CA 1
ATOM 697 C C . ALA A 1 90 ? 3.768 -7.291 18.374 1.00 43.44 90 ALA A C 1
ATOM 699 O O . ALA A 1 90 ? 4.360 -6.760 17.438 1.00 43.44 90 ALA A O 1
ATOM 700 N N . THR A 1 91 ? 3.999 -7.022 19.660 1.00 40.94 91 THR A N 1
ATOM 701 C CA . THR A 1 91 ? 5.325 -7.050 20.287 1.00 40.94 91 THR A CA 1
ATOM 702 C C . THR A 1 91 ? 6.462 -6.445 19.458 1.00 40.94 91 THR A C 1
ATOM 704 O O . THR A 1 91 ? 7.008 -7.077 18.556 1.00 40.94 91 THR A O 1
ATOM 707 N N . THR A 1 92 ? 6.862 -5.237 19.862 1.00 47.78 92 THR A N 1
ATOM 708 C CA . THR A 1 92 ? 8.238 -4.717 19.880 1.00 47.78 92 THR A CA 1
ATOM 709 C C . THR A 1 92 ? 9.285 -5.623 19.229 1.00 47.78 92 THR A C 1
ATOM 711 O O . THR A 1 92 ? 9.694 -6.630 19.807 1.00 47.78 92 THR A O 1
ATOM 714 N N . GLY A 1 93 ? 9.802 -5.214 18.070 1.00 43.91 93 GLY A N 1
ATOM 715 C CA . GLY A 1 93 ? 11.021 -5.814 17.541 1.00 43.91 93 GLY A CA 1
ATOM 716 C C . GLY A 1 93 ? 11.269 -5.548 16.069 1.00 43.91 93 GLY A C 1
ATOM 717 O O . GLY A 1 93 ? 11.162 -6.458 15.251 1.00 43.91 93 GLY A O 1
ATOM 718 N N . PHE A 1 94 ? 11.707 -4.334 15.732 1.00 46.97 94 PHE A N 1
ATOM 719 C CA . PHE A 1 94 ? 12.576 -4.169 14.571 1.00 46.97 94 PHE A CA 1
ATOM 720 C C . PHE A 1 94 ? 13.882 -4.924 14.864 1.00 46.97 94 PHE A C 1
ATOM 722 O O . PHE A 1 94 ? 14.778 -4.415 15.534 1.00 46.97 94 PHE A O 1
ATOM 729 N N . ARG A 1 95 ? 13.980 -6.174 14.405 1.00 46.25 95 ARG A N 1
ATOM 730 C CA . ARG A 1 95 ? 15.257 -6.872 14.255 1.00 46.25 95 ARG A CA 1
ATOM 731 C C . ARG A 1 95 ? 15.442 -7.095 12.768 1.00 46.25 95 ARG A C 1
ATOM 733 O O . ARG A 1 95 ? 14.797 -7.963 12.189 1.00 46.25 95 ARG A O 1
ATOM 740 N N . GLY A 1 96 ? 16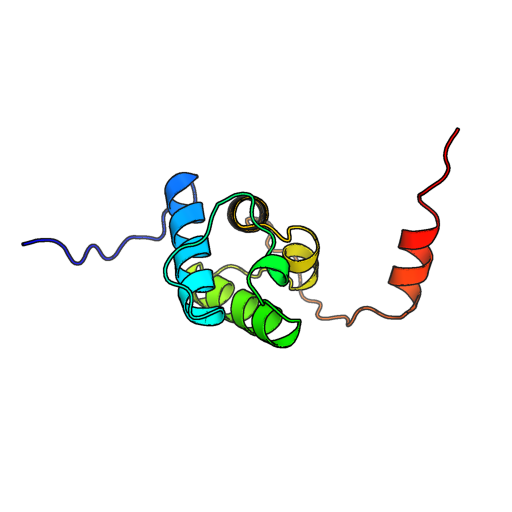.275 -6.249 12.166 1.00 40.59 96 GLY A N 1
ATOM 741 C CA . GLY A 1 96 ? 16.655 -6.357 10.765 1.00 40.59 96 GLY A CA 1
ATOM 742 C C . GLY A 1 96 ? 17.013 -7.800 10.421 1.00 40.59 96 GLY A C 1
ATOM 743 O O . GLY A 1 96 ? 17.726 -8.466 11.176 1.00 40.59 96 GLY A O 1
ATOM 744 N N . THR A 1 97 ? 16.464 -8.281 9.310 1.00 47.91 97 THR A N 1
ATOM 745 C CA . THR A 1 97 ? 16.690 -9.623 8.784 1.00 47.91 97 THR A CA 1
ATOM 746 C C . THR A 1 97 ? 18.190 -9.849 8.642 1.00 47.91 97 THR A C 1
ATOM 748 O O . THR A 1 97 ? 18.838 -9.314 7.743 1.00 47.91 97 THR A O 1
ATOM 751 N N . THR A 1 98 ? 18.775 -10.616 9.557 1.00 57.34 98 THR A N 1
ATOM 752 C CA . THR A 1 98 ? 20.146 -11.081 9.393 1.00 57.34 98 THR A CA 1
ATOM 753 C C . THR A 1 98 ? 20.177 -12.157 8.317 1.00 57.34 98 THR A C 1
ATOM 755 O O . THR A 1 98 ? 19.203 -12.873 8.076 1.00 57.34 98 THR A O 1
ATOM 758 N N . ARG A 1 99 ? 21.347 -12.297 7.688 1.00 48.12 99 ARG A N 1
ATOM 759 C CA . ARG A 1 99 ? 21.699 -13.329 6.698 1.00 48.12 99 ARG A CA 1
ATOM 760 C C . ARG A 1 99 ? 21.215 -14.743 7.070 1.00 48.12 99 ARG A C 1
ATOM 762 O O . ARG A 1 99 ? 20.991 -15.563 6.185 1.00 48.12 99 ARG A O 1
ATOM 769 N N . SER A 1 100 ? 21.038 -15.014 8.360 1.00 44.78 100 SER A N 1
ATOM 770 C CA . SER A 1 100 ? 20.562 -16.278 8.919 1.00 44.78 100 SER A CA 1
ATOM 771 C C . SER A 1 100 ? 19.136 -16.660 8.495 1.00 44.78 100 SER A C 1
ATOM 773 O O . SER A 1 100 ? 18.871 -17.848 8.326 1.00 44.78 100 SER A O 1
ATOM 775 N N . ASP A 1 101 ? 18.238 -15.698 8.253 1.00 55.75 101 ASP A N 1
ATOM 776 C CA . ASP A 1 101 ? 16.842 -15.995 7.880 1.00 55.75 101 ASP A CA 1
ATOM 777 C C . ASP A 1 101 ? 16.725 -16.482 6.420 1.00 55.75 101 ASP A C 1
ATOM 779 O O . ASP A 1 101 ? 15.962 -17.395 6.095 1.00 55.75 101 ASP A O 1
ATOM 783 N N . LEU A 1 102 ? 17.595 -15.960 5.544 1.00 56.44 102 LEU A N 1
ATOM 784 C CA . LEU A 1 102 ? 17.670 -16.338 4.127 1.00 56.44 102 LEU A CA 1
ATOM 785 C C . LEU A 1 102 ? 18.229 -17.755 3.920 1.00 56.44 102 LEU A C 1
ATOM 787 O O . LEU A 1 102 ? 17.830 -18.449 2.985 1.00 56.44 102 LEU A O 1
ATOM 791 N N . ILE A 1 103 ? 19.118 -18.215 4.807 1.00 57.69 103 ILE A N 1
ATOM 792 C CA . ILE A 1 103 ? 19.676 -19.577 4.751 1.00 57.69 103 ILE A CA 1
ATOM 793 C C . ILE A 1 103 ? 18.631 -20.613 5.202 1.00 57.69 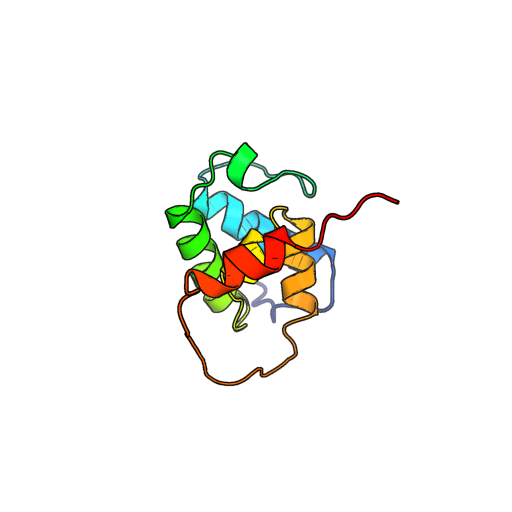103 ILE A C 1
ATOM 795 O O . ILE A 1 103 ? 18.608 -21.727 4.677 1.00 57.69 103 ILE A O 1
ATOM 799 N N . ASN A 1 104 ? 17.724 -20.250 6.116 1.00 48.09 104 ASN A N 1
ATOM 800 C CA . ASN A 1 104 ? 16.670 -21.152 6.582 1.00 48.09 104 ASN A CA 1
ATOM 801 C C . ASN A 1 104 ? 15.553 -21.331 5.534 1.00 48.09 104 ASN A C 1
ATOM 803 O O . ASN A 1 104 ? 15.110 -22.451 5.286 1.00 48.09 104 ASN A O 1
ATOM 807 N N . ALA A 1 105 ? 15.164 -20.257 4.836 1.00 53.16 105 ALA A N 1
ATOM 808 C CA . ALA A 1 105 ? 14.157 -20.314 3.769 1.00 53.16 105 ALA A CA 1
ATOM 809 C C . ALA A 1 105 ? 14.590 -21.170 2.558 1.00 53.16 105 ALA A C 1
ATOM 811 O O . ALA A 1 105 ? 13.750 -21.778 1.893 1.00 53.16 105 ALA A O 1
ATOM 812 N N . ALA A 1 106 ? 15.896 -21.273 2.287 1.00 52.88 106 ALA A N 1
ATOM 813 C CA . ALA A 1 106 ? 16.425 -22.085 1.191 1.00 52.88 106 ALA A CA 1
ATOM 814 C C . ALA A 1 106 ? 16.350 -23.605 1.450 1.00 52.88 106 ALA A C 1
ATOM 816 O O . ALA A 1 106 ? 16.374 -24.387 0.501 1.00 52.88 106 ALA A O 1
ATOM 817 N N . ARG A 1 107 ? 16.227 -24.048 2.711 1.00 56.06 107 ARG A N 1
ATOM 818 C CA . ARG A 1 107 ? 16.206 -25.480 3.068 1.00 56.06 107 ARG A CA 1
ATOM 819 C C . ARG A 1 107 ? 14.833 -26.148 2.939 1.00 56.06 107 ARG A C 1
ATOM 821 O O . ARG A 1 107 ? 14.764 -27.373 3.006 1.00 56.06 107 ARG A O 1
ATOM 828 N N . SER A 1 108 ? 13.769 -25.380 2.702 1.00 50.00 108 SER A N 1
ATOM 829 C CA . SER A 1 108 ? 12.384 -25.884 2.682 1.00 50.00 108 SER A CA 1
ATOM 830 C C . SER A 1 108 ? 11.863 -26.310 1.303 1.00 50.00 108 SER A C 1
ATOM 832 O O . SER A 1 108 ? 10.675 -26.579 1.161 1.00 50.00 108 SER A O 1
ATOM 834 N N . ARG A 1 109 ? 12.721 -26.427 0.281 1.00 48.53 109 ARG A N 1
ATOM 835 C CA . ARG A 1 109 ? 12.364 -27.084 -0.990 1.00 48.53 109 ARG A CA 1
ATOM 836 C C . ARG A 1 109 ? 13.102 -28.412 -1.131 1.00 48.53 109 ARG A C 1
ATOM 838 O O . ARG A 1 109 ? 14.115 -28.501 -1.815 1.00 48.53 109 ARG A O 1
ATOM 845 N N . LYS A 1 110 ? 12.575 -29.449 -0.480 1.00 43.91 110 LYS A N 1
ATOM 846 C CA . LYS A 1 110 ? 12.793 -30.837 -0.904 1.00 43.91 110 LYS A CA 1
ATOM 847 C C . LYS A 1 110 ? 11.619 -31.248 -1.801 1.00 43.91 110 LYS A C 1
ATOM 849 O O . LYS A 1 110 ? 10.498 -31.248 -1.297 1.00 43.91 110 LYS A O 1
ATOM 854 N N . PRO A 1 111 ? 11.831 -31.604 -3.076 1.00 45.34 111 PRO A N 1
ATOM 855 C CA . PRO A 1 111 ? 10.898 -32.483 -3.766 1.00 45.34 111 PRO A CA 1
ATOM 856 C C . PRO A 1 111 ? 11.045 -33.910 -3.204 1.00 45.34 111 PRO A C 1
ATOM 858 O O . PRO A 1 111 ? 12.156 -34.318 -2.848 1.00 45.34 111 PRO A O 1
ATOM 861 N N . GLN A 1 112 ? 9.920 -34.617 -3.062 1.00 40.50 112 GLN A N 1
ATOM 862 C CA . GLN A 1 112 ? 9.910 -36.082 -2.973 1.00 40.50 112 GLN A CA 1
ATOM 863 C C . GLN A 1 112 ? 10.224 -36.686 -4.339 1.00 40.50 112 GLN A C 1
ATOM 865 O O . GLN A 1 112 ? 9.844 -36.049 -5.349 1.00 40.50 112 GLN A O 1
#